Protein AF-A0A7V2WFN8-F1 (afdb_monomer)

Solvent-accessible surface area (backbone atoms only — not comparable to full-atom values): 5950 Å² total; per-residue (Å²): 136,84,82,76,75,74,74,74,70,56,65,65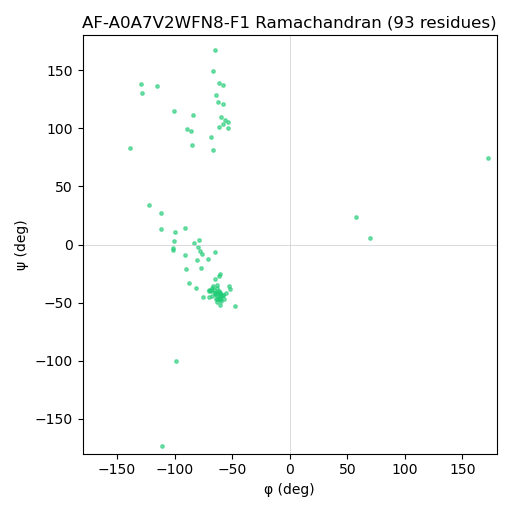,61,55,35,52,50,49,39,50,51,34,49,50,42,51,69,50,84,42,50,83,62,87,56,78,47,93,49,75,66,12,44,36,53,49,51,39,51,52,51,30,53,26,36,75,68,72,70,49,69,78,80,71,57,70,81,83,37,47,64,59,48,51,40,71,70,66,52,68,74,68,58,77,74,64,80,73,67,76,95,78,83,83,134

Radius of gyration: 18.02 Å; Cα contacts (8 Å, |Δi|>4): 60; chains: 1; bounding box: 62×34×42 Å

Sequence (95 aa):
MRSHSYKMVDTEEQRLDIIKNCNLLLKGYLSHFKQTDNSAQGRMITQLKWLKERAENHDLPLPVPREKLGSLLYIYTNGEMYNIYEYEKPILEQY

Secondary structure (DSSP, 8-state):
----------HHHHHHHHHHHHHHHHHTTTTT-----SSHHHHHHHHHHHHHHHHHTT---SSPPGGGGHHHHHHHHH-GGGSTTSTT-------

Mean predicted aligned error: 12.32 Å

pLDDT: mean 71.86, std 18.51, range [38.34, 94.5]

Structure (mmCIF, N/CA/C/O backbone):
data_AF-A0A7V2WFN8-F1
#
_entry.id   AF-A0A7V2WFN8-F1
#
loop_
_atom_site.group_PDB
_atom_site.id
_atom_site.type_symbol
_atom_site.label_atom_id
_atom_site.label_alt_id
_atom_site.label_comp_id
_atom_site.label_asym_id
_atom_site.label_entity_id
_atom_site.label_seq_id
_atom_site.pdbx_PDB_ins_code
_atom_site.Cartn_x
_atom_site.Cartn_y
_atom_site.Cartn_z
_atom_site.occupancy
_atom_site.B_iso_or_equiv
_atom_site.auth_seq_id
_atom_site.auth_comp_id
_atom_site.auth_asym_id
_atom_site.auth_atom_id
_atom_site.pdbx_PDB_model_num
ATOM 1 N N . MET A 1 1 ? -19.647 -26.790 25.681 1.00 38.34 1 MET A N 1
ATOM 2 C CA . MET A 1 1 ? -19.796 -26.159 24.352 1.00 38.34 1 MET A CA 1
ATOM 3 C C . MET A 1 1 ? -18.758 -25.053 24.249 1.00 38.34 1 MET A C 1
ATOM 5 O O . MET A 1 1 ? -18.840 -24.094 25.001 1.00 38.34 1 MET A O 1
ATOM 9 N N . ARG A 1 2 ? -17.703 -25.244 23.449 1.00 38.53 2 ARG A N 1
ATOM 10 C CA . ARG A 1 2 ? -16.619 -24.263 23.295 1.00 38.53 2 ARG A CA 1
ATOM 11 C C . ARG A 1 2 ? -17.018 -23.336 22.153 1.00 38.53 2 ARG A C 1
ATOM 13 O O . ARG A 1 2 ? -16.920 -23.724 20.992 1.00 38.53 2 ARG A O 1
ATOM 20 N N . SER A 1 3 ? -17.535 -22.163 22.496 1.00 40.09 3 SER A N 1
ATOM 21 C CA . SER A 1 3 ? -17.818 -21.098 21.541 1.00 40.09 3 SER A CA 1
ATOM 22 C C . SER A 1 3 ? -16.513 -20.741 20.829 1.00 40.09 3 SER A C 1
ATOM 24 O O . SER A 1 3 ? -15.630 -20.121 21.418 1.00 40.09 3 SER A O 1
ATOM 26 N N . HIS A 1 4 ? -16.353 -21.199 19.586 1.00 42.22 4 HIS A N 1
ATOM 27 C CA . HIS A 1 4 ? -15.326 -20.688 18.688 1.00 42.22 4 HIS A CA 1
ATOM 28 C C . HIS A 1 4 ? -15.729 -19.255 18.359 1.00 42.22 4 HIS A C 1
ATOM 30 O O . HIS A 1 4 ? -16.549 -19.013 17.478 1.00 42.22 4 HIS A O 1
ATOM 36 N N . SER A 1 5 ? -15.206 -18.313 19.141 1.00 43.12 5 SER A N 1
ATOM 37 C CA . SER A 1 5 ? -15.246 -16.902 18.794 1.00 43.12 5 SER A CA 1
ATOM 38 C C . SER A 1 5 ? -14.463 -16.766 17.493 1.00 43.12 5 SER A C 1
ATOM 40 O O . SER A 1 5 ? -13.234 -16.855 17.491 1.00 43.12 5 SER A O 1
ATOM 42 N N . TYR A 1 6 ? -15.171 -16.655 16.368 1.00 46.38 6 TYR A N 1
ATOM 43 C CA . TYR A 1 6 ? -14.575 -16.153 15.142 1.00 46.38 6 TYR A CA 1
ATOM 44 C C . TYR A 1 6 ? -14.016 -14.787 15.520 1.00 46.38 6 TYR A C 1
ATOM 46 O O . TYR A 1 6 ? -14.791 -13.871 15.790 1.00 46.38 6 TYR A O 1
ATOM 54 N N . LYS A 1 7 ? -12.686 -14.667 15.633 1.00 50.34 7 LYS A N 1
ATOM 55 C CA . LYS A 1 7 ? -12.032 -13.363 15.700 1.00 50.34 7 LYS A CA 1
ATOM 56 C C . LYS A 1 7 ? -12.535 -12.608 14.474 1.00 50.34 7 LYS A C 1
ATOM 58 O O . LYS A 1 7 ? -12.075 -12.877 13.367 1.00 50.34 7 LYS A O 1
ATOM 63 N N . MET A 1 8 ? -13.513 -11.724 14.662 1.00 49.81 8 MET A N 1
ATOM 64 C CA . MET A 1 8 ? -13.698 -10.599 13.764 1.00 49.81 8 MET A CA 1
ATOM 65 C C . MET A 1 8 ? -12.333 -9.944 13.757 1.00 49.81 8 MET A C 1
ATOM 67 O O . MET A 1 8 ? -11.874 -9.464 14.791 1.00 49.81 8 MET A O 1
ATOM 71 N N . VAL A 1 9 ? -11.608 -10.143 12.662 1.00 57.38 9 VAL A N 1
ATOM 72 C CA . VAL A 1 9 ? -10.264 -9.612 12.529 1.00 57.38 9 VAL A CA 1
ATOM 73 C C . VAL A 1 9 ? -10.432 -8.119 12.707 1.00 57.38 9 VAL A C 1
ATOM 75 O O . VAL A 1 9 ? -11.264 -7.538 12.011 1.00 57.38 9 VAL A O 1
ATOM 78 N N . ASP A 1 10 ? -9.768 -7.544 13.706 1.00 65.25 10 ASP A N 1
ATOM 79 C CA . ASP A 1 10 ? -9.961 -6.138 14.009 1.00 65.25 10 ASP A CA 1
ATOM 80 C C . ASP A 1 10 ? -9.564 -5.350 12.758 1.00 65.25 10 ASP A C 1
ATOM 82 O O . ASP A 1 10 ? -8.404 -5.342 12.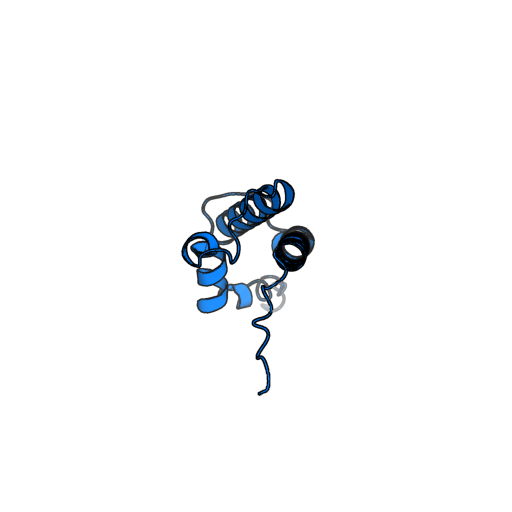335 1.00 65.25 10 ASP A O 1
ATOM 86 N N . THR A 1 11 ? -10.568 -4.774 12.097 1.00 79.31 11 THR A N 1
ATOM 87 C CA . THR A 1 11 ? -10.391 -4.046 10.845 1.00 79.31 11 THR A CA 1
ATOM 88 C C . THR A 1 11 ? -9.452 -2.864 11.047 1.00 79.31 11 THR A C 1
ATOM 90 O O . THR A 1 11 ? -8.782 -2.456 10.104 1.00 79.31 11 THR A O 1
ATOM 93 N N . GLU A 1 12 ? -9.349 -2.347 12.274 1.00 85.75 12 GLU A N 1
ATOM 94 C CA . GLU A 1 12 ? -8.427 -1.272 12.609 1.00 85.75 12 GLU A CA 1
ATOM 95 C C . GLU A 1 12 ? -6.978 -1.765 12.700 1.00 85.75 12 GLU A C 1
ATOM 97 O O . GLU A 1 12 ? -6.096 -1.160 12.092 1.00 85.75 12 GLU A O 1
ATOM 102 N N . GLU A 1 13 ? -6.719 -2.900 13.359 1.00 86.56 13 GLU A N 1
ATOM 103 C CA . GLU A 1 13 ? -5.377 -3.507 13.382 1.00 86.56 13 GLU A CA 1
ATOM 104 C C . GLU A 1 13 ? -4.898 -3.842 11.962 1.00 86.56 13 GLU A C 1
ATOM 106 O O . GLU A 1 13 ? -3.781 -3.493 11.579 1.00 86.56 13 GLU A O 1
ATOM 111 N N . GLN A 1 14 ? -5.771 -4.428 11.134 1.00 86.50 14 GLN A N 1
ATOM 112 C CA . GLN A 1 14 ? -5.457 -4.717 9.732 1.00 86.50 14 GLN A CA 1
ATOM 113 C C . GLN A 1 14 ? -5.131 -3.454 8.930 1.00 86.50 14 GLN A C 1
ATOM 115 O O . GLN A 1 14 ? -4.204 -3.444 8.117 1.00 86.50 14 GLN A O 1
ATOM 120 N N . ARG A 1 15 ? -5.891 -2.377 9.141 1.00 91.62 15 ARG A N 1
ATOM 121 C CA . ARG A 1 15 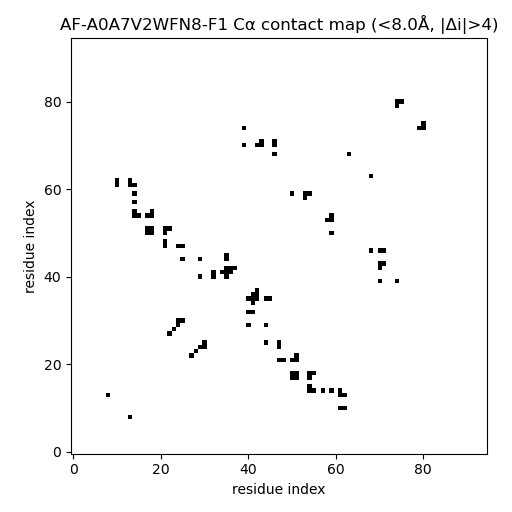? -5.667 -1.088 8.483 1.00 91.62 15 ARG A CA 1
ATOM 122 C C . ARG A 1 15 ? -4.314 -0.499 8.879 1.00 91.62 15 ARG A C 1
ATOM 124 O O . ARG A 1 15 ? -3.554 -0.079 8.003 1.00 91.62 15 ARG A O 1
ATOM 131 N N . LEU A 1 16 ? -3.993 -0.506 10.173 1.00 91.75 16 LEU A N 1
ATOM 132 C CA . LEU A 1 16 ? -2.711 -0.030 10.695 1.00 91.75 16 LEU A CA 1
ATOM 133 C C . LEU A 1 16 ? -1.538 -0.848 10.143 1.00 91.75 16 LEU A C 1
ATOM 135 O O . LEU A 1 16 ? -0.530 -0.269 9.727 1.00 91.75 16 LEU A O 1
ATOM 139 N N . ASP A 1 17 ? -1.686 -2.169 10.050 1.00 90.00 17 ASP A N 1
ATOM 140 C CA . ASP A 1 17 ? -0.684 -3.050 9.450 1.00 90.00 17 ASP A CA 1
ATOM 141 C C . ASP A 1 17 ? -0.466 -2.751 7.962 1.00 90.00 17 ASP A C 1
ATOM 143 O O . ASP A 1 17 ? 0.678 -2.690 7.501 1.00 90.00 17 ASP A O 1
ATOM 147 N N . ILE A 1 18 ? -1.532 -2.487 7.201 1.00 90.50 18 ILE A N 1
ATOM 148 C CA . ILE A 1 18 ? -1.425 -2.085 5.790 1.00 90.50 18 ILE A CA 1
ATOM 149 C C . ILE A 1 18 ? -0.643 -0.777 5.661 1.00 90.50 18 ILE A C 1
ATOM 151 O O . ILE A 1 18 ? 0.279 -0.698 4.845 1.00 90.50 18 ILE A O 1
ATOM 155 N N . ILE A 1 19 ? -0.952 0.233 6.480 1.00 92.75 19 ILE A N 1
ATOM 156 C CA . ILE A 1 19 ? -0.239 1.520 6.469 1.00 92.75 19 ILE A CA 1
ATOM 157 C C . ILE A 1 19 ? 1.239 1.316 6.812 1.00 92.75 19 ILE A C 1
ATOM 159 O O . ILE A 1 19 ? 2.122 1.849 6.129 1.00 92.75 19 ILE A O 1
ATOM 163 N N . LYS A 1 20 ? 1.528 0.523 7.849 1.00 91.88 20 LYS A N 1
ATOM 164 C CA . LYS A 1 20 ? 2.893 0.200 8.278 1.00 91.88 20 LYS A CA 1
ATOM 165 C C . LYS A 1 20 ? 3.680 -0.484 7.161 1.00 91.88 20 LYS A C 1
ATOM 167 O O . LYS A 1 20 ? 4.780 -0.036 6.835 1.00 91.88 20 LYS A O 1
ATOM 172 N N . ASN A 1 21 ? 3.101 -1.497 6.523 1.00 89.50 21 ASN A N 1
ATOM 173 C CA . ASN A 1 21 ? 3.734 -2.231 5.429 1.00 89.50 21 ASN A CA 1
ATOM 174 C C . ASN A 1 21 ? 3.954 -1.349 4.195 1.00 89.50 21 ASN A C 1
ATOM 176 O O . ASN A 1 21 ? 5.040 -1.368 3.614 1.00 89.50 21 ASN A O 1
ATOM 180 N N 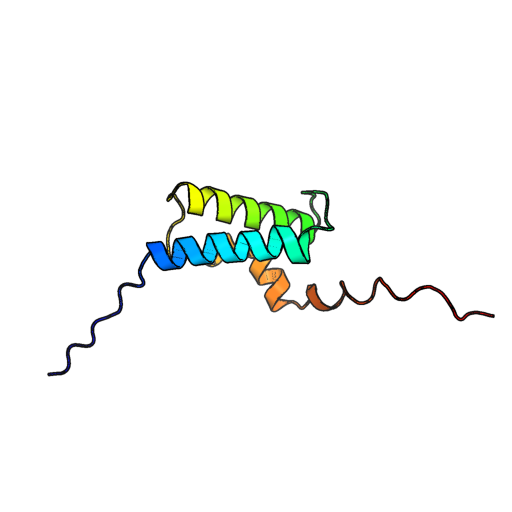. CYS A 1 22 ? 2.980 -0.508 3.833 1.00 91.25 22 CYS A N 1
ATOM 181 C CA . CYS A 1 22 ? 3.146 0.442 2.734 1.00 91.25 22 CYS A CA 1
ATOM 182 C C . CYS A 1 22 ? 4.291 1.424 3.007 1.00 91.25 22 CYS A C 1
ATOM 184 O O . CYS A 1 22 ? 5.096 1.692 2.118 1.00 91.25 22 CYS A O 1
ATOM 186 N N . ASN A 1 23 ? 4.408 1.933 4.238 1.00 91.19 23 ASN A N 1
ATOM 187 C CA . ASN A 1 23 ? 5.509 2.818 4.615 1.00 91.19 23 ASN A CA 1
ATOM 188 C C . ASN A 1 23 ? 6.872 2.112 4.553 1.00 91.19 23 ASN A C 1
ATOM 190 O O . ASN A 1 23 ? 7.818 2.710 4.044 1.00 91.19 23 ASN A O 1
ATOM 194 N N . LEU A 1 24 ? 6.979 0.865 5.027 1.00 87.56 24 LEU A N 1
ATOM 195 C CA . LEU A 1 24 ? 8.219 0.081 4.953 1.00 87.56 24 LEU A CA 1
ATOM 196 C C . LEU A 1 24 ? 8.667 -0.142 3.503 1.00 87.56 24 LEU A C 1
ATOM 198 O O . LEU A 1 24 ? 9.836 0.055 3.180 1.00 87.56 24 LEU A O 1
ATOM 202 N N . LEU A 1 25 ? 7.737 -0.498 2.616 1.00 86.44 25 LEU A N 1
ATOM 203 C CA . LEU A 1 25 ? 8.045 -0.748 1.209 1.00 86.44 25 LEU A CA 1
ATOM 204 C C . LEU A 1 25 ? 8.398 0.539 0.456 1.00 86.44 25 LEU A C 1
ATOM 206 O O . LEU A 1 25 ? 9.393 0.564 -0.262 1.00 86.44 25 LEU A O 1
ATOM 210 N N . LEU A 1 26 ? 7.631 1.618 0.646 1.00 87.00 26 LEU A N 1
ATOM 211 C CA . LEU A 1 26 ? 7.859 2.895 -0.042 1.00 87.00 26 LEU A CA 1
ATOM 212 C C . LEU A 1 26 ? 9.129 3.613 0.434 1.00 87.00 26 LEU A C 1
ATOM 214 O O . LEU A 1 26 ? 9.824 4.213 -0.380 1.00 87.00 26 LEU A O 1
ATOM 218 N N . LYS A 1 27 ? 9.423 3.585 1.741 1.00 86.69 27 LYS A N 1
ATOM 219 C CA . LYS A 1 27 ? 10.588 4.283 2.319 1.00 86.69 27 LYS A CA 1
ATOM 220 C C . LYS A 1 27 ? 11.854 3.429 2.360 1.00 86.69 27 LYS A C 1
ATOM 222 O O . LYS A 1 27 ? 12.935 3.990 2.473 1.00 86.69 27 LYS A O 1
ATOM 227 N N . GLY A 1 28 ? 11.721 2.107 2.307 1.00 81.38 28 GLY A N 1
ATOM 228 C CA . GLY A 1 28 ? 12.838 1.170 2.254 1.00 81.38 28 GLY A CA 1
ATOM 229 C C . GLY A 1 28 ? 13.091 0.720 0.822 1.00 81.38 28 GLY A C 1
ATOM 230 O O . GLY A 1 28 ? 13.685 1.450 0.030 1.00 81.38 28 GLY A O 1
ATOM 231 N N . TYR A 1 29 ? 12.590 -0.472 0.496 1.00 73.81 29 TYR A N 1
ATOM 232 C CA . TYR A 1 29 ? 12.865 -1.202 -0.746 1.00 73.81 29 TYR A CA 1
ATOM 233 C C . TYR A 1 29 ? 12.651 -0.399 -2.029 1.00 73.81 29 TYR A C 1
ATOM 235 O O . TYR A 1 29 ? 13.422 -0.544 -2.972 1.00 73.81 29 TYR A O 1
ATOM 243 N N . LEU A 1 30 ? 11.617 0.445 -2.079 1.00 78.38 30 LEU A N 1
ATOM 244 C CA . LEU A 1 30 ? 11.268 1.179 -3.292 1.00 78.38 30 LEU A CA 1
ATOM 245 C C . LEU A 1 30 ? 11.751 2.632 -3.305 1.00 78.38 30 LEU A C 1
ATOM 247 O O . LEU A 1 30 ? 11.490 3.346 -4.270 1.00 78.38 30 LEU A O 1
ATOM 251 N N . SER A 1 31 ? 12.470 3.074 -2.272 1.00 78.06 31 SER A N 1
ATOM 252 C CA . SER A 1 31 ? 12.898 4.473 -2.129 1.00 78.06 31 SER A CA 1
ATOM 253 C C . SER A 1 31 ? 13.808 4.960 -3.265 1.00 78.06 31 SER A C 1
ATOM 255 O O . SER A 1 31 ? 13.801 6.145 -3.600 1.00 78.06 31 SER A O 1
ATOM 257 N N . HIS A 1 32 ? 14.549 4.045 -3.897 1.00 75.31 32 HIS A N 1
ATOM 258 C CA . HIS A 1 32 ? 15.438 4.333 -5.025 1.00 75.31 32 HIS A CA 1
ATOM 259 C C . HIS A 1 32 ? 14.693 4.529 -6.355 1.00 75.31 32 HIS A C 1
ATOM 261 O O . HIS A 1 32 ? 15.216 5.173 -7.268 1.00 75.31 32 HIS A O 1
ATOM 267 N N . PHE A 1 33 ? 13.457 4.035 -6.474 1.00 73.06 33 PHE A N 1
ATOM 268 C CA . PHE A 1 33 ? 12.644 4.210 -7.675 1.00 73.06 33 PHE A CA 1
ATOM 269 C C . PHE A 1 33 ? 11.908 5.552 -7.593 1.00 73.06 33 PHE A C 1
ATOM 271 O O . PHE A 1 33 ? 10.866 5.698 -6.957 1.00 73.06 33 PHE A O 1
ATOM 278 N N . LYS A 1 34 ? 12.478 6.572 -8.241 1.00 64.38 34 LYS A N 1
ATOM 279 C CA . LYS A 1 34 ? 11.977 7.956 -8.176 1.00 64.38 34 LYS A CA 1
ATOM 280 C C . LYS A 1 34 ? 10.654 8.194 -8.912 1.00 64.38 34 LYS A C 1
ATOM 282 O O . LYS A 1 34 ? 10.075 9.264 -8.739 1.00 64.38 34 LYS A O 1
ATOM 287 N N . GLN A 1 35 ? 10.184 7.263 -9.747 1.00 66.56 35 GLN A N 1
ATOM 288 C CA . GLN A 1 35 ? 9.083 7.532 -10.675 1.00 66.56 35 GLN A CA 1
ATOM 289 C C . GLN A 1 35 ? 7.960 6.498 -10.608 1.00 66.56 35 GLN A C 1
ATOM 291 O O . GLN A 1 35 ? 8.178 5.292 -10.537 1.00 66.56 35 GLN A O 1
ATOM 296 N N . THR A 1 36 ? 6.734 7.014 -10.656 1.00 71.94 36 THR A N 1
ATOM 297 C CA . THR A 1 36 ? 5.525 6.265 -10.999 1.00 71.94 36 THR A CA 1
ATOM 298 C C . THR A 1 36 ? 5.404 6.259 -12.518 1.00 71.94 36 THR A C 1
ATOM 300 O O . THR A 1 36 ? 4.783 7.149 -13.096 1.00 71.94 36 THR A O 1
ATOM 303 N N . ASP A 1 37 ? 6.063 5.307 -13.163 1.00 74.25 37 ASP A N 1
ATOM 304 C CA . ASP A 1 37 ? 5.976 5.065 -14.601 1.00 74.25 37 ASP A CA 1
ATOM 305 C C . ASP A 1 37 ? 5.257 3.731 -14.888 1.00 74.25 37 ASP A C 1
ATOM 307 O O . ASP A 1 37 ? 4.719 3.073 -13.991 1.00 74.25 37 ASP A O 1
ATOM 311 N N . ASN A 1 38 ? 5.234 3.323 -16.158 1.00 77.00 38 ASN A N 1
ATOM 312 C CA . ASN A 1 38 ? 4.609 2.068 -16.583 1.00 77.00 38 ASN A CA 1
ATOM 313 C C . ASN A 1 38 ? 5.473 0.823 -16.308 1.00 77.00 38 ASN A C 1
ATOM 315 O O . ASN A 1 38 ? 5.075 -0.283 -16.690 1.00 77.00 38 ASN A O 1
ATOM 319 N N . SER A 1 39 ? 6.632 0.968 -15.654 1.00 79.06 39 SER A N 1
ATOM 320 C CA . SER A 1 39 ? 7.442 -0.175 -15.232 1.00 79.06 39 SER A CA 1
ATOM 321 C C . SER A 1 39 ? 6.704 -1.005 -14.176 1.00 79.06 39 SER A C 1
ATOM 323 O O . SER A 1 39 ? 5.671 -0.613 -13.618 1.00 79.06 39 SER A O 1
ATOM 325 N N . ALA A 1 40 ? 7.208 -2.205 -13.892 1.00 78.19 40 ALA A N 1
ATOM 326 C CA . ALA A 1 40 ? 6.683 -3.011 -12.796 1.00 78.19 40 ALA A CA 1
ATOM 327 C C . ALA A 1 40 ? 6.785 -2.248 -11.459 1.00 78.19 40 ALA A C 1
ATOM 329 O O . ALA A 1 40 ? 5.809 -2.171 -10.713 1.00 78.19 40 ALA A O 1
ATOM 330 N N . GLN A 1 41 ? 7.920 -1.593 -11.220 1.00 79.12 41 GLN A N 1
ATOM 331 C CA . GLN A 1 41 ? 8.239 -0.836 -10.013 1.00 79.12 41 GLN A CA 1
ATOM 332 C C . GLN A 1 41 ? 7.368 0.421 -9.878 1.00 79.12 41 GLN A C 1
ATOM 334 O O . GLN A 1 41 ? 6.800 0.671 -8.814 1.00 79.12 41 GLN A O 1
ATOM 339 N N . GLY A 1 42 ? 7.176 1.176 -10.962 1.00 82.06 42 GLY A N 1
ATOM 340 C CA . GLY A 1 42 ? 6.294 2.346 -10.986 1.00 82.06 42 GLY A CA 1
ATOM 341 C C . GLY A 1 42 ? 4.838 1.988 -10.672 1.00 82.06 42 GLY A C 1
ATOM 342 O O . GLY A 1 42 ? 4.174 2.661 -9.871 1.00 82.06 42 GLY A O 1
ATOM 343 N N . ARG A 1 43 ? 4.356 0.857 -11.205 1.00 84.50 43 ARG A N 1
ATOM 344 C CA . ARG A 1 43 ? 3.031 0.303 -10.879 1.00 84.50 43 ARG A CA 1
ATOM 345 C C . ARG A 1 43 ? 2.926 -0.174 -9.427 1.00 84.50 43 ARG A C 1
ATOM 347 O O . ARG A 1 43 ? 1.876 0.034 -8.818 1.00 84.50 43 ARG A O 1
ATOM 354 N N . MET A 1 44 ? 3.987 -0.738 -8.840 1.00 84.44 44 MET A N 1
ATOM 355 C CA . MET A 1 44 ? 4.022 -1.069 -7.404 1.00 84.44 44 MET A CA 1
ATOM 356 C C . MET A 1 44 ? 3.912 0.173 -6.533 1.00 84.44 44 MET A C 1
ATOM 358 O O . MET A 1 44 ? 3.093 0.205 -5.620 1.00 84.44 44 MET A O 1
ATOM 362 N N . ILE A 1 45 ? 4.720 1.200 -6.812 1.00 87.12 45 ILE A N 1
ATOM 363 C CA . ILE A 1 45 ? 4.696 2.451 -6.048 1.00 87.12 45 ILE A CA 1
ATOM 364 C C . ILE A 1 45 ? 3.299 3.061 -6.108 1.00 87.12 45 ILE A C 1
ATOM 366 O O . ILE A 1 45 ? 2.769 3.493 -5.085 1.00 87.12 45 ILE A O 1
ATOM 370 N N . THR A 1 46 ? 2.686 3.057 -7.290 1.00 89.25 46 THR A N 1
ATOM 371 C CA . THR A 1 46 ? 1.326 3.565 -7.492 1.00 89.25 46 THR A CA 1
ATOM 372 C C . THR A 1 46 ? 0.314 2.782 -6.655 1.00 89.25 46 THR A C 1
ATOM 374 O O . THR A 1 46 ? -0.483 3.382 -5.936 1.00 89.25 46 THR A O 1
ATOM 377 N N . GLN A 1 47 ? 0.386 1.449 -6.668 1.00 89.88 47 GLN A N 1
ATOM 378 C CA . GLN A 1 47 ? -0.503 0.596 -5.880 1.00 89.88 47 GLN A CA 1
ATOM 379 C C . GLN A 1 47 ? -0.294 0.752 -4.365 1.00 89.88 47 GLN A C 1
ATOM 381 O O . GLN A 1 47 ? -1.268 0.796 -3.619 1.00 89.88 47 GLN A O 1
ATOM 386 N N . LEU A 1 48 ? 0.948 0.888 -3.895 1.00 91.25 48 LEU A N 1
ATOM 387 C CA . LEU A 1 48 ? 1.256 1.105 -2.478 1.00 91.25 48 LEU A CA 1
ATOM 388 C C . LEU A 1 48 ? 0.794 2.480 -1.98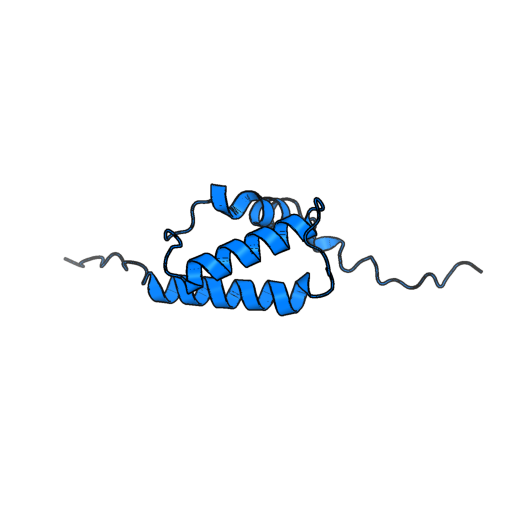8 1.00 91.25 48 LEU A C 1
ATOM 390 O O . LEU A 1 48 ? 0.259 2.581 -0.886 1.00 91.25 48 LEU A O 1
ATOM 394 N N . LYS A 1 49 ? 0.953 3.531 -2.803 1.00 91.75 49 LYS A N 1
ATOM 395 C CA . LYS A 1 49 ? 0.410 4.865 -2.501 1.00 91.75 49 LYS A CA 1
ATOM 396 C C . LYS A 1 49 ? -1.115 4.823 -2.396 1.00 91.75 49 LYS A C 1
ATOM 398 O O . LYS A 1 49 ? -1.659 5.309 -1.413 1.00 91.75 49 LYS A O 1
ATOM 403 N N . TRP A 1 50 ? -1.775 4.170 -3.353 1.00 93.00 50 TRP A N 1
ATOM 404 C CA . TRP A 1 50 ? -3.228 3.985 -3.375 1.00 93.00 50 TRP A CA 1
ATOM 405 C C . TRP A 1 50 ? -3.748 3.218 -2.149 1.00 93.00 50 TRP A C 1
ATOM 407 O O . TRP A 1 50 ? -4.742 3.617 -1.543 1.00 93.00 50 TRP A O 1
ATOM 417 N N . LEU A 1 51 ? -3.070 2.127 -1.764 1.00 93.50 51 LEU A N 1
ATOM 418 C CA . LEU A 1 51 ? -3.431 1.326 -0.589 1.00 93.50 51 LEU A CA 1
ATOM 419 C C . LEU A 1 51 ? -3.290 2.138 0.692 1.00 93.50 51 LEU A C 1
ATOM 421 O O . LEU A 1 51 ? -4.196 2.138 1.522 1.00 93.50 51 LEU A O 1
ATOM 425 N N . LYS A 1 52 ? -2.164 2.841 0.832 1.00 93.62 52 LYS A N 1
ATOM 426 C CA . LYS A 1 52 ? -1.888 3.686 1.987 1.00 93.62 52 LYS A CA 1
ATOM 427 C C . LYS A 1 52 ? -2.921 4.802 2.124 1.00 93.62 52 LYS A C 1
ATOM 429 O O . LYS A 1 52 ? -3.511 4.920 3.187 1.00 93.62 52 LYS A O 1
ATOM 434 N N . GLU A 1 53 ? -3.168 5.565 1.060 1.00 94.50 53 GLU A N 1
ATOM 435 C CA . GLU A 1 53 ? -4.121 6.683 1.064 1.00 94.50 53 GLU A CA 1
ATOM 436 C C . GLU A 1 53 ? -5.524 6.222 1.476 1.00 94.50 53 GLU A C 1
ATOM 438 O O . GLU A 1 53 ? -6.151 6.814 2.351 1.00 94.50 53 GLU A O 1
ATOM 443 N N . ARG A 1 54 ? -6.014 5.115 0.907 1.00 93.56 54 ARG A N 1
ATOM 444 C CA . ARG A 1 54 ? -7.326 4.576 1.283 1.00 93.56 54 ARG A CA 1
ATOM 445 C C . ARG A 1 54 ? -7.370 4.031 2.701 1.00 93.56 54 ARG A C 1
ATOM 447 O O . ARG A 1 54 ? -8.387 4.191 3.370 1.00 93.56 54 ARG A O 1
ATOM 454 N N . ALA A 1 55 ? -6.296 3.394 3.161 1.00 91.81 55 ALA A N 1
ATOM 455 C CA . ALA A 1 55 ? -6.206 2.941 4.541 1.00 91.81 55 ALA A CA 1
ATOM 456 C C . ALA A 1 55 ? -6.193 4.133 5.513 1.00 91.81 55 ALA A C 1
ATOM 458 O O . ALA A 1 55 ? -6.887 4.089 6.523 1.00 91.81 55 ALA A O 1
ATOM 459 N N . GLU A 1 56 ? -5.470 5.213 5.206 1.00 93.00 56 GLU A N 1
ATOM 460 C CA . GLU A 1 56 ? -5.456 6.454 5.995 1.00 93.00 56 GLU A CA 1
ATOM 461 C C . GLU A 1 56 ? -6.836 7.129 6.019 1.00 93.00 56 GLU A C 1
ATOM 463 O O . GLU A 1 56 ? -7.264 7.590 7.073 1.00 93.00 56 GLU A O 1
ATOM 468 N N . ASN A 1 57 ? -7.568 7.089 4.904 1.00 93.50 57 ASN A N 1
ATOM 469 C CA .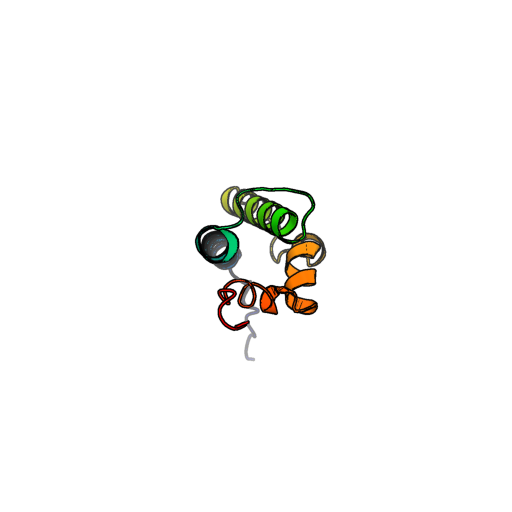 ASN A 1 57 ? -8.916 7.653 4.776 1.00 93.50 57 ASN A CA 1
ATOM 470 C C . ASN A 1 57 ? -10.047 6.741 5.290 1.00 93.50 57 ASN A C 1
ATOM 472 O O . ASN A 1 57 ? -11.211 7.113 5.177 1.00 93.50 57 ASN A O 1
ATOM 476 N N . HIS A 1 58 ? -9.738 5.555 5.827 1.00 90.19 58 HIS A N 1
ATOM 477 C CA . HIS A 1 58 ? -10.733 4.553 6.244 1.00 90.19 58 HIS A CA 1
ATOM 478 C C . HIS A 1 58 ? -11.694 4.102 5.113 1.00 90.19 58 HIS A C 1
ATOM 480 O O . HIS A 1 58 ? -12.774 3.584 5.383 1.00 90.19 58 HIS A O 1
ATOM 486 N N . ASP A 1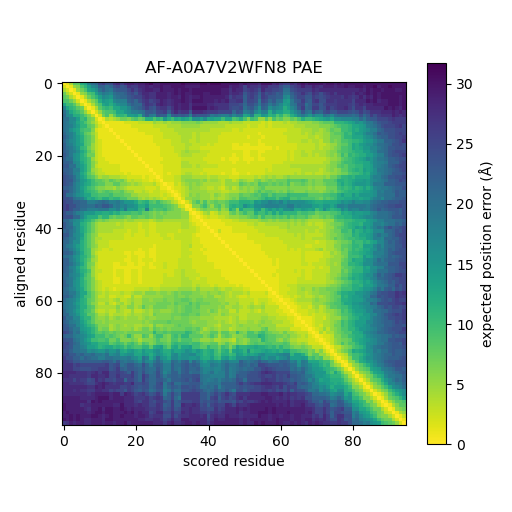 59 ? -11.281 4.238 3.846 1.00 90.44 59 ASP A N 1
ATOM 487 C CA . ASP A 1 59 ? -12.040 3.868 2.631 1.00 90.44 59 ASP A CA 1
ATOM 488 C C . ASP A 1 59 ? -11.394 2.674 1.894 1.00 90.44 59 ASP A C 1
ATOM 490 O O . ASP A 1 59 ? -11.457 2.501 0.671 1.00 90.44 59 ASP A O 1
ATOM 494 N N . LEU A 1 60 ? -10.684 1.834 2.646 1.00 86.88 60 LEU A N 1
ATOM 495 C CA . LEU A 1 60 ? -10.135 0.587 2.135 1.00 86.88 60 LEU A CA 1
ATOM 496 C C . LEU A 1 60 ? -11.039 -0.567 2.580 1.00 86.88 60 LEU A C 1
ATOM 498 O O . LEU A 1 60 ? -11.114 -0.829 3.778 1.0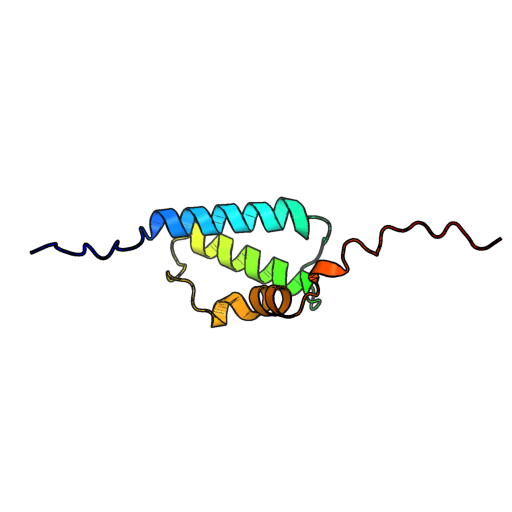0 86.88 60 LEU A O 1
ATOM 502 N N . PRO A 1 61 ? -11.711 -1.286 1.660 1.00 84.94 61 PRO A N 1
ATOM 503 C CA . PRO A 1 61 ? -12.465 -2.471 2.043 1.00 84.94 61 PRO A CA 1
ATOM 504 C C . PRO A 1 61 ? -11.513 -3.537 2.585 1.00 84.94 61 PRO A C 1
ATOM 506 O O . PRO A 1 61 ? -10.521 -3.873 1.928 1.00 84.94 61 PRO A O 1
ATOM 509 N N . LEU A 1 62 ? -11.834 -4.058 3.770 1.00 83.31 62 LEU A N 1
ATOM 510 C CA . LEU A 1 62 ? -11.066 -5.085 4.463 1.00 83.31 62 LEU A CA 1
ATOM 511 C C . LEU A 1 62 ? -11.880 -6.387 4.587 1.00 83.31 62 LEU A C 1
ATOM 513 O O . LEU A 1 62 ? -13.066 -6.322 4.913 1.00 83.31 62 LEU A O 1
ATOM 517 N N . PRO A 1 63 ? -11.267 -7.562 4.339 1.00 82.81 63 PRO A N 1
ATOM 518 C CA . PRO A 1 63 ? -9.901 -7.739 3.838 1.00 82.81 63 PRO A CA 1
ATOM 519 C C . PRO A 1 63 ? -9.747 -7.211 2.401 1.00 82.81 63 PRO A C 1
ATOM 521 O O . PRO A 1 63 ? -10.694 -7.237 1.614 1.00 82.81 63 PRO A O 1
ATOM 524 N N . VAL A 1 64 ? -8.547 -6.729 2.050 1.00 82.81 64 VAL A N 1
ATOM 525 C CA . VAL A 1 64 ? -8.294 -6.162 0.715 1.00 82.81 64 VAL A CA 1
ATOM 526 C C . VAL A 1 64 ? -8.508 -7.244 -0.351 1.00 82.81 64 VAL A C 1
ATOM 528 O O . VAL A 1 64 ? -7.833 -8.276 -0.307 1.00 82.81 64 VAL A O 1
ATOM 531 N N . PRO A 1 65 ? -9.402 -7.032 -1.336 1.00 81.31 65 PRO A N 1
ATOM 532 C CA . PRO A 1 65 ? -9.630 -8.012 -2.389 1.00 81.31 65 PRO A CA 1
ATOM 533 C C . PRO A 1 65 ? -8.361 -8.257 -3.206 1.00 81.31 65 PRO A C 1
ATOM 535 O O . PRO A 1 65 ? -7.665 -7.311 -3.582 1.00 81.31 65 PRO A O 1
ATOM 538 N N . ARG A 1 66 ? -8.099 -9.523 -3.549 1.00 79.94 66 ARG A N 1
ATOM 539 C CA . ARG A 1 66 ? -6.906 -9.956 -4.302 1.00 79.94 66 ARG A CA 1
ATOM 540 C C . ARG A 1 66 ? -6.701 -9.172 -5.603 1.00 79.94 66 ARG A C 1
ATOM 542 O O . ARG A 1 66 ? -5.577 -8.854 -5.972 1.00 79.94 66 ARG A O 1
ATOM 549 N N . GLU A 1 67 ? -7.793 -8.813 -6.263 1.00 79.56 67 GLU A N 1
ATOM 550 C CA . GLU A 1 67 ? -7.807 -8.081 -7.535 1.00 79.56 67 GLU A CA 1
ATOM 551 C C . GLU A 1 67 ? -7.228 -6.666 -7.397 1.00 79.56 67 GLU A C 1
ATOM 553 O O . GLU A 1 67 ? -6.571 -6.157 -8.302 1.00 79.56 67 GLU A O 1
ATOM 558 N N . LYS A 1 68 ? -7.364 -6.062 -6.209 1.00 78.12 68 LYS A N 1
ATOM 559 C CA . LYS A 1 68 ? -6.774 -4.759 -5.878 1.00 78.12 68 LYS A CA 1
ATOM 560 C C . LYS A 1 68 ? -5.293 -4.844 -5.512 1.00 78.12 68 LYS A C 1
ATOM 562 O O . LYS A 1 68 ? -4.678 -3.806 -5.284 1.00 78.12 68 LYS A O 1
ATOM 567 N N . LEU A 1 69 ? -4.721 -6.051 -5.479 1.00 79.38 69 LEU A N 1
ATOM 568 C CA . LEU A 1 69 ? -3.317 -6.344 -5.170 1.00 79.38 69 LEU A CA 1
ATOM 569 C C . LEU A 1 69 ? -2.541 -6.876 -6.389 1.00 79.38 69 LEU A C 1
ATOM 571 O O . LEU A 1 69 ? -1.428 -7.363 -6.231 1.00 79.38 69 LEU A O 1
ATOM 575 N N . GLY A 1 70 ? -3.096 -6.767 -7.604 1.00 74.69 70 GLY A N 1
ATOM 576 C CA . GLY A 1 70 ? -2.545 -7.374 -8.824 1.00 74.69 70 GLY A CA 1
ATOM 577 C C . GLY A 1 70 ? -1.042 -7.154 -9.053 1.00 74.69 70 GLY A C 1
ATOM 578 O O . GLY A 1 70 ? -0.314 -8.130 -9.204 1.00 74.69 70 GLY A O 1
ATOM 579 N N . SER A 1 71 ? -0.551 -5.909 -9.023 1.00 71.19 71 SER A N 1
ATOM 580 C CA . SER A 1 71 ? 0.874 -5.614 -9.264 1.00 71.19 71 SER A CA 1
ATOM 581 C C . SER A 1 71 ? 1.791 -6.128 -8.146 1.00 71.19 71 SER A C 1
ATOM 583 O O . SER A 1 71 ? 2.856 -6.671 -8.429 1.00 71.19 71 SER A O 1
ATOM 585 N N . LEU A 1 72 ? 1.370 -6.014 -6.882 1.00 73.75 72 LEU A N 1
ATOM 586 C CA . LEU A 1 72 ? 2.089 -6.558 -5.726 1.00 73.75 72 LEU A CA 1
ATOM 587 C C . LEU A 1 72 ? 2.165 -8.090 -5.780 1.00 73.75 72 LEU A C 1
ATOM 589 O O . LEU A 1 72 ? 3.226 -8.666 -5.553 1.00 73.75 72 LEU A O 1
ATOM 593 N N . LEU A 1 73 ? 1.059 -8.754 -6.124 1.00 69.06 73 LEU A N 1
ATOM 594 C CA . LEU A 1 73 ? 0.990 -10.211 -6.224 1.00 69.06 73 LEU A CA 1
ATOM 595 C C . LEU A 1 73 ? 1.771 -10.750 -7.418 1.00 69.06 73 LEU A C 1
ATOM 597 O O . LEU A 1 73 ? 2.436 -11.772 -7.277 1.00 69.06 73 LEU A O 1
ATOM 601 N N . TYR A 1 74 ? 1.718 -10.078 -8.569 1.00 64.94 74 TYR A N 1
ATOM 602 C CA . TYR A 1 74 ? 2.481 -10.463 -9.757 1.00 64.94 74 TYR A CA 1
ATOM 603 C C . TYR A 1 74 ? 3.977 -10.565 -9.439 1.00 64.94 74 TYR A C 1
ATOM 605 O O . TYR A 1 74 ? 4.625 -11.537 -9.807 1.00 64.94 74 TYR A O 1
ATOM 613 N N . ILE A 1 75 ? 4.509 -9.619 -8.667 1.00 57.97 75 ILE A N 1
ATOM 614 C CA . ILE A 1 75 ? 5.939 -9.559 -8.343 1.00 57.97 75 ILE A CA 1
ATOM 615 C C . ILE A 1 75 ? 6.306 -10.515 -7.208 1.00 57.97 75 ILE A C 1
ATOM 617 O O . ILE A 1 75 ? 7.348 -11.163 -7.276 1.00 57.97 75 ILE A O 1
ATOM 621 N N . TYR A 1 76 ? 5.435 -10.670 -6.203 1.00 54.88 76 TYR A N 1
ATOM 622 C CA . TYR A 1 76 ? 5.629 -11.671 -5.148 1.00 54.88 76 TYR A CA 1
ATOM 623 C C . TYR A 1 76 ? 5.603 -13.107 -5.698 1.00 54.88 76 TYR A C 1
ATOM 625 O O . TYR A 1 76 ? 6.341 -13.962 -5.220 1.00 54.88 76 TYR A O 1
ATOM 633 N N . THR A 1 77 ? 4.779 -13.370 -6.719 1.00 53.31 77 THR A N 1
ATOM 634 C CA . THR A 1 77 ? 4.593 -14.717 -7.290 1.00 53.31 77 THR A CA 1
ATOM 635 C C . THR A 1 77 ? 5.606 -15.036 -8.396 1.00 53.31 77 THR A C 1
ATOM 637 O O . THR A 1 77 ? 6.023 -16.184 -8.501 1.00 53.31 77 THR A O 1
ATOM 640 N N . ASN A 1 78 ? 6.049 -14.047 -9.186 1.00 48.47 78 ASN A N 1
ATOM 641 C CA . ASN A 1 78 ? 6.967 -14.269 -10.316 1.00 48.47 78 ASN A CA 1
ATOM 642 C C . ASN A 1 78 ? 8.443 -13.947 -10.020 1.00 48.47 78 ASN A C 1
ATOM 644 O O . ASN A 1 78 ? 9.249 -13.918 -10.942 1.00 48.47 78 ASN A O 1
ATOM 648 N N . GLY A 1 79 ? 8.829 -13.713 -8.761 1.00 47.19 79 GLY A N 1
ATOM 649 C CA . GLY A 1 79 ? 10.244 -13.690 -8.363 1.00 47.19 79 GLY A CA 1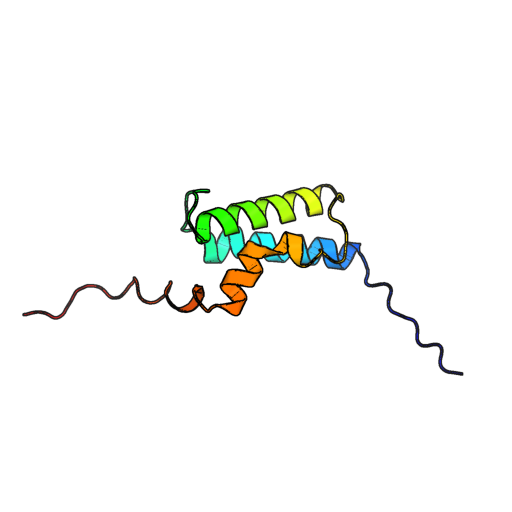
ATOM 650 C C . GLY A 1 79 ? 11.083 -12.514 -8.886 1.00 47.19 79 GLY A C 1
ATOM 651 O O . GLY A 1 79 ? 12.273 -12.463 -8.606 1.00 47.19 79 GLY A O 1
ATOM 652 N N . GLU A 1 80 ? 10.498 -11.524 -9.564 1.00 51.19 80 GLU A N 1
ATOM 653 C CA . GLU A 1 80 ? 11.216 -10.359 -10.124 1.00 51.19 80 GLU A CA 1
ATOM 654 C C . GLU A 1 80 ? 11.853 -9.437 -9.050 1.00 51.19 80 GLU A C 1
ATOM 656 O O . GLU A 1 80 ? 12.612 -8.527 -9.375 1.00 51.19 80 GLU A O 1
ATOM 661 N N . MET A 1 81 ? 11.603 -9.682 -7.756 1.00 46.88 81 MET A N 1
ATOM 662 C CA . MET A 1 81 ? 12.354 -9.074 -6.640 1.00 46.88 81 MET A CA 1
ATOM 663 C C . MET A 1 81 ? 13.730 -9.727 -6.389 1.00 46.88 81 MET A C 1
ATOM 665 O O . MET A 1 81 ? 14.485 -9.212 -5.570 1.00 46.88 81 MET A O 1
ATOM 669 N N . TYR A 1 82 ? 14.093 -10.819 -7.077 1.00 43.41 82 TYR A N 1
ATOM 670 C CA . TYR A 1 82 ? 15.430 -11.425 -6.956 1.00 43.41 82 TYR A CA 1
ATOM 671 C C . TYR A 1 82 ? 16.520 -10.716 -7.776 1.00 43.41 82 TYR A C 1
ATOM 673 O O . TYR A 1 82 ? 17.696 -10.919 -7.493 1.00 43.41 82 TYR A O 1
ATOM 681 N N . ASN A 1 83 ? 16.169 -9.823 -8.709 1.00 42.84 83 ASN A N 1
ATOM 682 C CA . ASN A 1 83 ? 17.156 -9.189 -9.597 1.00 42.84 83 ASN A CA 1
ATOM 683 C C . ASN A 1 83 ? 17.554 -7.756 -9.203 1.00 42.84 83 ASN A C 1
ATOM 685 O O . ASN A 1 83 ? 18.448 -7.178 -9.817 1.00 42.84 83 ASN A O 1
ATOM 689 N N . ILE A 1 84 ? 16.958 -7.172 -8.156 1.00 43.81 84 ILE A N 1
ATOM 690 C CA . ILE A 1 84 ? 17.368 -5.841 -7.662 1.00 43.81 84 ILE A CA 1
ATOM 691 C C . ILE A 1 84 ? 18.672 -5.858 -6.846 1.00 43.81 84 ILE A C 1
ATOM 693 O O . ILE A 1 84 ? 19.209 -4.794 -6.564 1.00 43.81 84 ILE A O 1
ATOM 697 N N . TYR A 1 85 ? 19.216 -7.038 -6.523 1.00 45.00 85 TYR A N 1
ATOM 698 C CA . TYR A 1 85 ? 20.536 -7.183 -5.892 1.00 45.00 85 TYR A CA 1
ATOM 699 C C . TYR A 1 85 ? 21.655 -7.586 -6.870 1.00 45.00 85 TYR A C 1
ATOM 701 O O . TYR A 1 85 ? 22.815 -7.624 -6.468 1.00 45.00 85 TYR A O 1
ATOM 709 N N . GLU A 1 86 ? 21.358 -7.854 -8.148 1.00 46.69 86 GLU A N 1
ATOM 710 C CA . GLU A 1 86 ? 22.398 -8.173 -9.147 1.00 46.69 86 GLU A CA 1
ATOM 711 C C . GLU A 1 86 ? 22.930 -6.946 -9.906 1.00 46.69 86 GLU A C 1
ATOM 713 O O . GLU A 1 86 ? 23.957 -7.038 -10.574 1.00 46.69 86 GLU A O 1
ATOM 718 N N . TYR A 1 87 ? 22.307 -5.771 -9.753 1.00 43.44 87 TYR A N 1
ATOM 719 C CA . TYR A 1 87 ? 22.729 -4.530 -10.423 1.00 43.44 87 TYR A CA 1
ATOM 720 C C . TYR A 1 87 ? 23.738 -3.671 -9.632 1.00 43.44 87 TYR A C 1
ATOM 722 O O . TYR A 1 87 ? 23.987 -2.526 -10.001 1.00 43.44 87 TYR A O 1
ATOM 730 N N . GLU A 1 88 ? 24.363 -4.223 -8.585 1.00 45.53 88 GLU A N 1
ATOM 731 C CA . GLU A 1 88 ? 25.518 -3.621 -7.892 1.00 45.53 88 GLU A CA 1
ATOM 732 C C . GLU A 1 88 ? 26.758 -4.536 -7.888 1.00 45.53 88 GLU A C 1
ATOM 734 O O . GLU A 1 88 ? 27.563 -4.512 -6.958 1.00 45.53 88 GLU A O 1
ATOM 739 N N . LYS A 1 89 ? 26.981 -5.332 -8.943 1.00 42.75 89 LYS A N 1
ATOM 740 C CA . LYS A 1 89 ? 28.354 -5.776 -9.230 1.00 42.75 89 LYS A CA 1
ATOM 741 C C . LYS A 1 89 ? 29.065 -4.685 -10.034 1.00 42.75 89 LYS A C 1
ATOM 743 O O . LYS A 1 89 ? 28.695 -4.472 -11.190 1.00 42.75 89 LYS A O 1
ATOM 748 N N . PRO A 1 90 ? 30.069 -3.981 -9.473 1.00 43.53 90 PRO A N 1
ATOM 749 C CA . PRO A 1 90 ? 30.925 -3.136 -10.286 1.00 43.53 90 PRO A CA 1
ATOM 750 C C . PRO A 1 90 ? 31.574 -3.999 -11.369 1.00 43.53 90 PRO A C 1
ATOM 752 O O . PRO A 1 90 ? 32.013 -5.122 -11.121 1.00 43.53 90 PRO A O 1
ATOM 755 N N . ILE A 1 91 ? 31.604 -3.453 -12.579 1.00 51.62 91 ILE A N 1
ATOM 756 C CA . ILE A 1 91 ? 32.318 -3.990 -13.732 1.00 51.62 91 ILE A CA 1
ATOM 757 C C . ILE A 1 91 ? 33.814 -3.885 -13.413 1.00 51.62 91 ILE A C 1
ATOM 759 O O . ILE A 1 91 ? 34.467 -2.919 -13.788 1.00 51.62 91 ILE A O 1
ATOM 763 N N . LEU A 1 92 ? 34.347 -4.828 -12.647 1.00 49.22 92 LEU A N 1
ATOM 764 C CA . LEU A 1 92 ? 35.774 -4.967 -12.389 1.00 49.22 92 LEU A CA 1
ATOM 765 C C . LEU A 1 92 ? 36.111 -6.451 -12.445 1.00 49.22 92 LEU A C 1
ATOM 767 O O . LEU A 1 92 ? 36.078 -7.129 -11.428 1.00 49.22 92 LEU A O 1
ATOM 771 N N . GLU A 1 93 ? 36.320 -6.931 -13.669 1.00 47.94 93 GLU A N 1
ATOM 772 C CA . GLU A 1 93 ? 37.341 -7.918 -14.055 1.00 47.94 93 GLU A CA 1
ATOM 773 C C . GLU A 1 93 ? 37.099 -8.316 -15.517 1.00 47.94 93 GLU A C 1
ATOM 775 O O . GLU A 1 93 ? 36.587 -9.380 -15.857 1.00 47.94 93 GLU A O 1
ATOM 780 N N . GLN A 1 94 ? 37.450 -7.398 -16.411 1.00 46.06 94 GLN A N 1
ATOM 781 C CA . GLN A 1 94 ? 38.057 -7.766 -17.683 1.00 46.06 94 GLN A CA 1
ATOM 782 C C . GLN A 1 94 ? 39.317 -6.907 -17.782 1.00 46.06 94 GLN A C 1
ATOM 784 O O . GLN A 1 94 ? 39.214 -5.699 -17.568 1.00 46.06 94 GLN A O 1
ATOM 789 N N . TYR A 1 95 ? 40.442 -7.562 -18.087 1.00 46.47 95 TYR A N 1
ATOM 790 C CA . TYR A 1 95 ? 41.847 -7.113 -18.090 1.00 46.47 95 TYR A CA 1
ATOM 791 C C . TYR A 1 95 ? 42.637 -7.405 -16.814 1.00 46.47 95 TYR A C 1
ATOM 793 O O . TYR A 1 95 ? 42.499 -6.663 -15.820 1.00 46.47 95 TYR A O 1
#

Foldseek 3Di:
DDPPPPPPPPVLVVLVVLLVVLCCCCVPVLVPPPELDPDLSNVVNVLSVVSNVCSVVVNQDPPHDVVSCVSVVCCVPVVVVVCVVVVPDPPPDDD